Protein 4JGL (pdb70)

Nearest PDB structures (foldseek):
  4jgl-assembly1_A  TM=1.005E+00  e=2.490E-25  Bacteroides eggerthii DSM 20697
  9gtx-assembly2_B  TM=3.487E-01  e=3.260E+00  Helicobacter pylori J99
  8emb-assembly3_C  TM=1.549E-01  e=9.468E+00  Thermosynechococcus vestitus BP-1

Solvent-accessible surface area: 8523 Å² total

Radius of gyration: 15.29 Å; Cα contacts (8 Å, |Δi|>4): 296; chains: 1; bounding box: 40×46×34 Å

Secondary structure (DSSP, 8-state):
-----EE--EES-SS--S-TT-----EE---S-EEE--EETTEE--EEEEE--TT-EEEEEEEE--EEETTTEEE---EE----S--EEEEE-TT-TT-SEEESS-BTTBEEEE-B-HHHHHHHHHHHH-GGGHHHHHHHHTTT-

Foldseek 3Di:
DFDKFKFWAWALDQQDADDRPVHIWMWIQGPQQWIWIDDDPNFDKIWIWGWDDVQKTKTHTFKIWWDADPPRAIDIDMGGDDVPDDIWIWHQNVPYPQFGTWTPDDDPNTIDTTGTDDVSVVVVVCQLPPPNNVVVVVCSVVPPD

CATH classification: 2.40.128.530

B-factor: mean 18.79, std 8.81, range [8.36, 54.62]

Sequence (145 aa):
GNAPSSGYLPAISANNFCCCGDFTTTPDDYGYLPEEKGLFLLKHDIRGAYGIINNIYTYVDGDNIQCTPGHFVIVPRGGDKLEITIKKKSSKNTPSFTFIPTPDCEENSAYVATEEKVAGKYYYLCGDAEARYKFEDLLFFEDERCAEFKNLVDNYGK

Structure (mmCIF, N/CA/C/O backbone):
data_4JGL
#
_entry.id   4JGL
#
_cell.length_a   79.322
_cell.length_b   79.322
_cell.length_c   50.113
_cell.angle_alpha   90.000
_cell.angle_beta   90.000
_cell.angle_gamma   120.000
#
_symmetry.space_group_name_H-M   'P 61'
#
loop_
_entity.id
_entity.type
_entity.pdbx_description
1 polymer 'hypothetical protein'
2 non-polymer 'UNKNOWN LIGAND'
3 non-polymer 'CALCIUM ION'
4 non-polymer 1,2-ETHANEDIOL
5 water water
#
loop_
_atom_site.group_PDB
_atom_site.id
_atom_site.type_symbol
_atom_site.label_atom_id
_atom_site.label_alt_id
_atom_site.label_comp_id
_atom_site.label_asym_id
_atom_site.label_entity_id
_atom_site.label_seq_id
_atom_site.pdbx_PDB_ins_code
_atom_site.Cartn_x
_atom_site.Cartn_y
_atom_site.Cartn_z
_atom_site.occupancy
_atom_site.B_iso_or_equiv
_atom_site.auth_seq_id
_atom_site.auth_comp_id
_atom_site.auth_asym_id
_atom_site.auth_atom_id
_atom_site.pdbx_PDB_model_num
ATOM 1 N N . GLY A 1 18 ? -11.384 44.024 26.712 1.00 41.69 40 GLY A N 1
ATOM 2 C CA . GLY A 1 18 ? -10.664 45.135 26.014 1.00 40.97 40 GLY A CA 1
ATOM 3 C C . GLY A 1 18 ? -10.651 44.958 24.503 1.00 39.53 40 GLY A C 1
ATOM 4 O O . GLY A 1 18 ? -11.163 45.802 23.763 1.00 41.98 40 GLY A O 1
ATOM 5 N N . ASN A 1 19 ? -10.041 43.868 24.045 1.00 36.07 41 ASN A N 1
ATOM 6 C CA . ASN A 1 19 ? -9.949 43.560 22.620 1.00 32.97 41 ASN A CA 1
ATOM 7 C C . ASN A 1 19 ? -10.589 42.206 22.305 1.00 24.53 41 ASN A C 1
ATOM 8 O O . ASN A 1 19 ? -10.234 41.546 21.321 1.00 23.94 41 ASN A O 1
ATOM 13 N N . ALA A 1 20 ? -11.534 41.786 23.128 1.00 19.59 42 ALA A N 1
ATOM 14 C CA . ALA A 1 20 ? -12.232 40.532 22.869 1.00 15.31 42 ALA A CA 1
ATOM 15 C C . ALA A 1 20 ? -12.948 40.622 21.506 1.00 13.21 42 ALA A C 1
ATOM 16 O O . ALA A 1 20 ? -13.555 41.641 21.176 1.00 13.97 42 ALA A O 1
ATOM 18 N N . PRO A 1 21 ? -12.861 39.561 20.717 1.00 12.10 43 PRO A N 1
ATOM 19 C CA . PRO A 1 21 ? -13.591 39.535 19.445 1.00 10.83 43 PRO A CA 1
ATOM 20 C C . PRO A 1 21 ? -15.090 39.341 19.644 1.00 10.86 43 PRO A C 1
ATOM 21 O O . PRO A 1 21 ? -15.567 38.835 20.683 1.00 12.70 43 PRO A O 1
ATOM 25 N N . SER A 1 22 ? -15.835 39.711 18.619 1.00 10.50 44 SER A N 1
ATOM 26 C CA A SER A 1 22 ? -17.264 39.539 18.669 0.50 10.27 44 SER A CA 1
ATOM 27 C CA B SER A 1 22 ? -17.304 39.701 18.600 0.50 11.85 44 SER A CA 1
ATOM 28 C C . SER A 1 22 ? -17.816 38.917 17.399 1.00 9.91 44 SER A C 1
ATOM 29 O O . SER A 1 22 ? -17.300 39.106 16.301 1.00 10.53 44 SER A O 1
ATOM 34 N N . GLY A 1 23 ? -18.851 38.118 17.581 1.00 9.48 45 GLY A N 1
ATOM 35 C CA . GLY A 1 23 ? -19.544 37.463 16.488 1.00 9.20 45 GLY A CA 1
ATOM 36 C C . GLY A 1 23 ? -20.877 38.087 16.173 1.00 8.55 45 GLY A C 1
ATOM 37 O O . GLY A 1 23 ? -21.541 38.659 17.044 1.00 9.39 45 GLY A O 1
ATOM 38 N N . TYR A 1 24 ? -21.288 37.931 14.921 1.00 8.61 46 TYR A N 1
ATOM 39 C CA . TYR A 1 24 ? -22.505 38.535 14.399 1.00 8.80 46 TYR A CA 1
ATOM 40 C C . TYR A 1 24 ? -23.194 37.618 13.442 1.00 8.83 46 TYR A C 1
ATOM 41 O O . TYR A 1 24 ? -22.543 36.949 12.614 1.00 9.12 46 TYR A O 1
ATOM 50 N N . LEU A 1 25 ? -24.528 37.604 13.496 1.00 8.70 47 LEU A N 1
ATOM 51 C CA . LEU A 1 25 ? -25.296 37.144 12.363 1.00 8.63 47 LEU A CA 1
ATOM 52 C C . LEU A 1 25 ? -25.503 38.314 11.408 1.00 8.88 47 LEU A C 1
ATOM 53 O O . LEU A 1 25 ? -25.627 39.463 11.832 1.00 10.00 47 LEU A O 1
ATOM 66 N N . PRO A 1 27 ? -27.871 38.990 8.444 1.00 9.67 49 PRO A N 1
ATOM 67 C CA . PRO A 1 27 ? -28.960 38.917 7.469 1.00 11.22 49 PRO A CA 1
ATOM 68 C C . PRO A 1 27 ? -28.835 40.098 6.497 1.00 11.25 49 PRO A C 1
ATOM 69 O O . PRO A 1 27 ? -28.275 41.144 6.840 1.00 11.05 49 PRO A O 1
ATOM 73 N N . ALA A 1 28 ? -29.381 39.922 5.301 1.00 10.78 50 ALA A N 1
ATOM 74 C CA . ALA A 1 28 ? -29.443 40.945 4.280 1.00 10.97 50 ALA A CA 1
ATOM 75 C C . ALA A 1 28 ? -30.906 41.273 4.019 1.00 11.13 50 ALA A C 1
ATOM 76 O O . ALA A 1 28 ? -31.688 40.393 3.732 1.00 12.90 50 ALA A O 1
ATOM 78 N N . ILE A 1 29 ? -31.248 42.557 4.108 1.00 10.58 51 ILE A N 1
ATOM 79 C CA . ILE A 1 29 ? -32.647 43.032 4.055 1.00 11.28 51 ILE A CA 1
ATOM 80 C C . ILE A 1 29 ? -32.732 44.239 3.130 1.00 11.60 51 ILE A C 1
ATOM 81 O O . ILE A 1 29 ? -31.818 45.057 3.092 1.00 12.66 51 ILE A O 1
ATOM 86 N N . SER A 1 30 ? -33.827 44.359 2.365 1.00 12.70 52 SER A N 1
ATOM 87 C CA . SER A 1 30 ? -33.934 45.454 1.404 1.00 12.78 52 SER A CA 1
ATOM 88 C C . SER A 1 30 ? -33.942 46.832 2.071 1.00 13.00 52 SER A C 1
ATOM 89 O O . SER A 1 30 ? -33.456 47.797 1.491 1.00 14.84 52 SER A O 1
ATOM 92 N N . ALA A 1 31 ? -34.524 46.926 3.264 1.00 13.12 53 ALA A N 1
ATOM 93 C CA . ALA A 1 31 ? -34.584 48.183 4.009 1.00 13.76 53 ALA A CA 1
ATOM 94 C C . ALA A 1 31 ? -33.380 48.308 4.937 1.00 11.80 53 ALA A C 1
ATOM 95 O O . ALA A 1 31 ? -32.945 47.328 5.520 1.00 13.10 53 ALA A O 1
ATOM 97 N N . ASN A 1 32 ? -32.908 49.532 5.138 1.00 12.87 54 ASN A N 1
ATOM 98 C CA . ASN A 1 32 ? -31.795 49.816 6.047 1.00 13.83 54 ASN A CA 1
ATOM 99 C C . ASN A 1 32 ? -32.230 50.250 7.437 1.00 14.75 54 ASN A C 1
ATOM 100 O O . ASN A 1 32 ? -31.383 50.576 8.257 1.00 16.31 54 ASN A O 1
ATOM 105 N N . ASN A 1 33 ? -33.534 50.184 7.716 1.00 15.85 55 ASN A N 1
ATOM 106 C CA . ASN A 1 33 ? -34.087 50.607 8.996 1.00 16.42 55 ASN A CA 1
ATOM 107 C C . ASN A 1 33 ? -35.024 49.561 9.609 1.00 15.70 55 ASN A C 1
ATOM 108 O O . ASN A 1 33 ? -35.923 49.870 10.398 1.00 17.60 55 ASN A O 1
ATOM 113 N N . PHE A 1 34 ? -34.795 48.302 9.285 1.00 15.07 56 PHE A N 1
ATOM 114 C CA . PHE A 1 34 ? -35.599 47.228 9.826 1.00 14.42 56 PHE A CA 1
ATOM 115 C C . PHE A 1 34 ? -35.304 46.995 11.296 1.00 15.80 56 PHE A C 1
ATOM 116 O O . PHE A 1 34 ? -34.138 46.978 11.702 1.00 17.03 56 PHE A O 1
ATOM 124 N N A CYS A 1 35 ? -36.340 46.874 12.107 0.45 15.14 57 CYS A N 1
ATOM 125 N N B CYS A 1 35 ? -36.354 46.720 12.081 0.45 16.81 57 CYS A N 1
ATOM 126 N N C CYS A 1 35 ? -36.359 46.801 12.081 0.10 17.46 57 CYS A N 1
ATOM 127 C CA A CYS A 1 35 ? -36.141 46.369 13.446 0.45 16.55 57 CYS A CA 1
ATOM 128 C CA B CYS A 1 35 ? -36.210 46.491 13.526 0.45 19.55 57 CYS A CA 1
ATOM 129 C CA C CYS A 1 35 ? -36.232 46.480 13.495 0.10 18.93 57 CYS A CA 1
ATOM 130 C C A CYS A 1 35 ? -37.313 45.473 13.685 0.45 17.19 57 CYS A C 1
ATOM 131 C C B CYS A 1 35 ? -37.207 45.489 14.113 0.45 20.68 57 CYS A C 1
ATOM 132 C C C CYS A 1 35 ? -37.330 45.494 13.856 0.10 19.87 57 CYS A C 1
ATOM 133 O O A CYS A 1 35 ? -38.466 45.887 13.571 0.45 18.20 57 CYS A O 1
ATOM 134 O O B CYS A 1 35 ? -38.087 45.865 14.886 0.45 24.93 57 CYS A O 1
ATOM 135 O O C CYS A 1 35 ? -38.470 45.891 14.104 0.10 20.98 57 CYS A O 1
ATOM 142 N N . GLY A 1 36 ? -36.993 44.210 13.857 1.00 20.76 58 GLY A N 1
ATOM 143 C CA . GLY A 1 36 ? -37.945 43.181 14.166 1.00 20.05 58 GLY A CA 1
ATOM 144 C C . GLY A 1 36 ? -37.172 41.908 14.373 1.00 18.89 58 GLY A C 1
ATOM 145 O O . GLY A 1 36 ? -36.057 41.920 14.918 1.00 21.25 58 GLY A O 1
ATOM 146 N N . ASP A 1 37 ? -37.768 40.817 13.925 1.00 19.90 59 ASP A N 1
ATOM 147 C CA . ASP A 1 37 ? -37.174 39.516 14.041 1.00 19.70 59 ASP A CA 1
ATOM 148 C C . ASP A 1 37 ? -36.226 39.324 12.867 1.00 18.58 59 ASP A C 1
ATOM 149 O O . ASP A 1 37 ? -36.654 39.181 11.716 1.00 20.40 59 ASP A O 1
ATOM 154 N N . PHE A 1 38 ? -34.932 39.328 13.175 1.00 18.06 60 PHE A N 1
ATOM 155 C CA . PHE A 1 38 ? -33.890 39.201 12.164 1.00 17.79 60 PHE A CA 1
ATOM 156 C C . PHE A 1 38 ? -33.634 37.753 11.748 1.00 20.15 60 PHE A C 1
ATOM 157 O O . PHE A 1 38 ? -32.843 37.527 10.834 1.00 21.30 60 PHE A O 1
ATOM 165 N N . THR A 1 39 ? -34.305 36.785 12.370 1.00 21.57 61 THR A N 1
ATOM 166 C CA . THR A 1 39 ? -33.997 35.359 12.114 1.00 24.53 61 THR A CA 1
ATOM 167 C C . THR A 1 39 ? -34.842 34.741 10.994 1.00 26.43 61 THR A C 1
ATOM 168 O O . THR A 1 39 ? -34.734 33.534 10.703 1.00 28.36 61 THR A O 1
ATOM 172 N N . THR A 1 40 ? -35.685 35.549 10.358 1.00 25.76 62 THR A N 1
ATOM 173 C CA . THR A 1 40 ? -36.546 35.067 9.279 1.00 26.87 62 THR A CA 1
ATOM 174 C C . THR A 1 40 ? -35.786 35.100 7.949 1.00 26.51 62 THR A C 1
ATOM 175 O O . THR A 1 40 ? -36.342 34.748 6.899 1.00 26.72 62 THR A O 1
ATOM 192 N N . THR A 1 42 ? -31.861 34.311 5.949 1.00 22.65 64 THR A N 1
ATOM 193 C CA . THR A 1 42 ? -30.684 33.455 6.019 1.00 22.85 64 THR A CA 1
ATOM 194 C C . THR A 1 42 ? -29.415 34.279 6.202 1.00 21.73 64 THR A C 1
ATOM 195 O O . THR A 1 42 ? -29.080 35.125 5.375 1.00 23.24 64 THR A O 1
ATOM 199 N N . PRO A 1 43 ? -28.670 33.986 7.261 1.00 18.58 65 PRO A N 1
ATOM 200 C CA . PRO A 1 43 ? -27.591 34.884 7.543 1.00 16.16 65 PRO A CA 1
ATOM 201 C C . PRO A 1 43 ? -26.208 34.399 7.070 1.00 14.17 65 PRO A C 1
ATOM 202 O O . PRO A 1 43 ? -25.924 33.223 6.966 1.00 15.75 65 PRO A O 1
ATOM 206 N N . ASP A 1 44 ? -25.382 35.362 6.742 1.00 12.44 66 ASP A N 1
ATOM 207 C CA A ASP A 1 44 ? -23.949 35.161 6.769 0.50 10.78 66 ASP A CA 1
ATOM 208 C CA B ASP A 1 44 ? -23.953 35.165 6.757 0.50 10.42 66 ASP A CA 1
ATOM 209 C C . ASP A 1 44 ? -23.487 35.389 8.205 1.00 10.20 66 ASP A C 1
ATOM 210 O O . ASP A 1 44 ? -24.298 35.682 9.085 1.00 9.31 66 ASP A O 1
ATOM 219 N N . TYR A 1 45 ? -22.192 35.264 8.437 1.00 9.60 67 TYR A N 1
ATOM 220 C CA . TYR A 1 45 ? -21.658 35.356 9.775 1.00 9.26 67 TYR A CA 1
ATOM 221 C C . TYR A 1 45 ? -20.502 36.328 9.772 1.00 8.92 67 TYR A C 1
ATOM 222 O O . TYR A 1 45 ? -19.661 36.289 8.860 1.00 10.41 67 TYR A O 1
ATOM 231 N N . GLY A 1 46 ? -20.416 37.153 10.797 1.00 8.61 68 GLY A N 1
ATOM 232 C CA . GLY A 1 46 ? -19.316 38.055 10.941 1.00 9.05 68 GLY A CA 1
ATOM 233 C C . GLY A 1 46 ? -18.512 37.863 12.205 1.00 8.36 68 GLY A C 1
ATOM 234 O O . GLY A 1 46 ? -19.035 37.415 13.218 1.00 8.68 68 GLY A O 1
ATOM 235 N N . TYR A 1 47 ? -17.264 38.313 12.162 1.00 8.76 69 TYR A N 1
ATOM 236 C CA . TYR A 1 47 ? -16.366 38.191 13.305 1.00 9.12 69 TYR A CA 1
ATOM 237 C C . TYR A 1 47 ? -15.439 39.381 13.332 1.00 9.06 69 TYR A C 1
ATOM 238 O O . TYR A 1 47 ? -14.640 39.554 12.414 1.00 10.07 69 TYR A O 1
ATOM 247 N N . LEU A 1 48 ? -15.581 40.207 14.353 1.00 9.20 70 LEU A N 1
ATOM 248 C CA . LEU A 1 48 ? -14.756 41.405 14.505 1.00 9.27 70 LEU A CA 1
ATOM 249 C C . LEU A 1 48 ? -13.614 41.100 15.467 1.00 10.53 70 LEU A C 1
ATOM 250 O O . LEU A 1 48 ? -13.857 40.588 16.557 1.00 11.42 70 LEU A O 1
ATOM 263 N N . PRO A 1 50 ? -10.724 43.056 17.146 1.00 14.23 72 PRO A N 1
ATOM 264 C CA . PRO A 1 50 ? -10.006 44.294 17.416 1.00 16.53 72 PRO A CA 1
ATOM 265 C C . PRO A 1 50 ? -8.507 44.099 17.663 1.00 19.78 72 PRO A C 1
ATOM 266 O O . PRO A 1 50 ? -7.743 45.006 17.339 1.00 23.51 72 PRO A O 1
ATOM 270 N N A GLU A 1 51 ? -8.093 42.933 18.164 0.50 19.54 73 GLU A N 1
ATOM 271 N N B GLU A 1 51 ? -8.102 42.956 18.204 0.50 20.13 73 GLU A N 1
ATOM 272 C CA A GLU A 1 51 ? -6.663 42.655 18.435 0.50 22.93 73 GLU A CA 1
ATOM 273 C CA B GLU A 1 51 ? -6.676 42.689 18.417 0.50 23.37 73 GLU A CA 1
ATOM 274 C C A GLU A 1 51 ? -5.815 42.592 17.150 0.50 21.71 73 GLU A C 1
ATOM 275 C C B GLU A 1 51 ? -5.915 42.894 17.107 0.50 21.74 73 GLU A C 1
ATOM 276 O O A GLU A 1 51 ? -4.587 42.732 17.188 0.50 21.40 73 GLU A O 1
ATOM 277 O O B GLU A 1 51 ? -4.895 43.600 17.084 0.50 21.48 73 GLU A O 1
ATOM 288 N N . LYS A 1 52 ? -6.463 42.337 16.017 1.00 19.53 74 LYS A N 1
ATOM 289 C CA . LYS A 1 52 ? -5.775 42.234 14.740 1.00 18.85 74 LYS A CA 1
ATOM 290 C C . LYS A 1 52 ? -6.240 43.268 13.713 1.00 15.21 74 LYS A C 1
ATOM 291 O O . LYS A 1 52 ? -5.668 43.352 12.627 1.00 17.57 74 LYS A O 1
ATOM 297 N N . GLY A 1 53 ? -7.259 44.058 14.034 1.00 14.65 75 GLY A N 1
ATOM 298 C CA . GLY A 1 53 ? -7.848 44.973 13.084 1.00 13.76 75 GLY A CA 1
ATOM 299 C C . GLY A 1 53 ? -8.444 44.286 11.867 1.00 12.05 75 GLY A C 1
ATOM 300 O O . GLY A 1 53 ? -8.343 44.785 10.762 1.00 12.28 75 GLY A O 1
ATOM 301 N N . LEU A 1 54 ? -9.046 43.108 12.085 1.00 11.12 76 LEU A N 1
ATOM 302 C CA . LEU A 1 54 ? -9.669 42.348 11.020 1.00 11.22 76 LEU A CA 1
ATOM 303 C C . LEU A 1 54 ? -11.157 42.168 11.277 1.00 10.23 76 LEU A C 1
ATOM 304 O O . LEU A 1 54 ? -11.617 42.092 12.419 1.00 10.32 76 LEU A O 1
ATOM 309 N N . PHE A 1 55 ? -11.894 42.091 10.180 1.00 9.56 77 PHE A N 1
ATOM 310 C CA . PHE A 1 55 ? -13.306 41.754 10.172 1.00 9.38 77 PHE A CA 1
ATOM 311 C C . PHE A 1 55 ? -13.483 40.614 9.196 1.00 9.04 77 PHE A C 1
ATOM 312 O O . PHE A 1 55 ? -13.088 40.731 8.029 1.00 9.87 77 PHE A O 1
ATOM 320 N N . LEU A 1 56 ? -14.031 39.490 9.657 1.00 9.41 78 LEU A N 1
ATOM 321 C CA A LEU A 1 56 ? -14.256 38.348 8.794 0.50 9.21 78 LEU A CA 1
ATOM 322 C CA B LEU A 1 56 ? -14.252 38.325 8.812 0.50 9.13 78 LEU A CA 1
ATOM 323 C C . LEU A 1 56 ? -15.729 38.187 8.492 1.00 9.55 78 LEU A C 1
ATOM 324 O O . LEU A 1 56 ? -16.565 38.366 9.360 1.00 9.78 78 LEU A O 1
ATOM 333 N N . LYS A 1 57 ? -16.033 37.853 7.244 1.00 9.48 79 LYS A N 1
ATOM 334 C CA . LYS A 1 57 ? -17.402 37.602 6.813 1.00 9.32 79 LYS A CA 1
ATOM 335 C C . LYS A 1 57 ? -17.455 36.248 6.137 1.00 8.85 79 LYS A C 1
ATOM 336 O O . LYS A 1 57 ? -16.734 36.013 5.155 1.00 10.99 79 LYS A O 1
ATOM 350 N N . HIS A 1 59 ? -19.719 33.020 4.433 1.00 9.75 81 HIS A N 1
ATOM 351 C CA . HIS A 1 59 ? -20.887 32.565 3.695 1.00 9.85 81 HIS A CA 1
ATOM 352 C C . HIS A 1 59 ? -20.808 31.061 3.520 1.00 9.46 81 HIS A C 1
ATOM 353 O O . HIS A 1 59 ? -19.771 30.518 3.152 1.00 10.53 81 HIS A O 1
ATOM 360 N N . ASP A 1 60 ? -21.922 30.393 3.790 1.00 10.74 82 ASP A N 1
ATOM 361 C CA . ASP A 1 60 ? -22.044 28.933 3.680 1.00 11.68 82 ASP A CA 1
ATOM 362 C C . ASP A 1 60 ? -22.725 28.550 2.348 1.00 12.39 82 ASP A C 1
ATOM 363 O O . ASP A 1 60 ? -23.806 29.045 2.033 1.00 14.81 82 ASP A O 1
ATOM 368 N N . ILE A 1 61 ? -22.069 27.701 1.569 1.00 11.60 83 ILE A N 1
ATOM 369 C CA . ILE A 1 61 ? -22.696 27.067 0.405 1.00 13.59 83 ILE A CA 1
ATOM 370 C C . ILE A 1 61 ? -22.607 25.574 0.584 1.00 15.17 83 ILE A C 1
ATOM 371 O O . ILE A 1 61 ? -21.547 24.973 0.426 1.00 16.38 83 ILE A O 1
ATOM 376 N N . ARG A 1 62 ? -23.736 24.975 0.964 1.00 19.39 84 ARG A N 1
ATOM 377 C CA . ARG A 1 62 ? -23.826 23.521 1.165 1.00 24.73 84 ARG A CA 1
ATOM 378 C C . ARG A 1 62 ? -22.664 22.919 1.958 1.00 22.74 84 ARG A C 1
ATOM 379 O O . ARG A 1 62 ? -22.111 21.872 1.595 1.00 25.40 84 ARG A O 1
ATOM 387 N N . GLY A 1 63 ? -22.333 23.572 3.069 1.00 20.28 85 GLY A N 1
ATOM 388 C CA . GLY A 1 63 ? -21.302 23.112 3.979 1.00 19.90 85 GLY A CA 1
ATOM 389 C C . GLY A 1 63 ? -19.878 23.557 3.706 1.00 16.79 85 GLY A C 1
ATOM 390 O O . GLY A 1 63 ? -18.999 23.359 4.548 1.00 18.80 85 GLY A O 1
ATOM 391 N N . ALA A 1 64 ? -19.657 24.162 2.549 1.00 14.74 86 ALA A N 1
ATOM 392 C CA . ALA A 1 64 ? -18.389 24.790 2.239 1.00 12.84 86 ALA A CA 1
ATOM 393 C C . ALA A 1 64 ? -18.474 26.220 2.750 1.00 12.04 86 ALA A C 1
ATOM 394 O O . ALA A 1 64 ? -19.541 26.838 2.700 1.00 12.68 86 ALA A O 1
ATOM 396 N N . TYR A 1 65 ? -17.355 26.738 3.229 1.00 11.10 87 TYR A N 1
ATOM 397 C CA . TYR A 1 65 ? -17.332 28.102 3.750 1.00 11.08 87 TYR A CA 1
ATOM 398 C C . TYR A 1 65 ? -16.458 28.999 2.895 1.00 10.65 87 TYR A C 1
ATOM 399 O O . TYR A 1 65 ? -15.358 28.608 2.464 1.00 13.21 87 TYR A O 1
ATOM 408 N N . GLY A 1 66 ? -16.957 30.201 2.651 1.00 9.98 88 GLY A N 1
ATOM 409 C CA . GLY A 1 66 ? -16.211 31.240 1.965 1.00 10.68 88 GLY A CA 1
ATOM 410 C C . GLY A 1 66 ? -16.062 32.398 2.931 1.00 9.96 88 GLY A C 1
ATOM 411 O O . GLY A 1 66 ? -17.051 32.958 3.385 1.00 10.45 88 GLY A O 1
ATOM 412 N N . ILE A 1 67 ? -14.833 32.709 3.281 1.00 10.21 89 ILE A N 1
ATOM 413 C CA A ILE A 1 67 ? -14.557 33.705 4.297 0.50 9.67 89 ILE A CA 1
ATOM 414 C CA B ILE A 1 67 ? -14.529 33.691 4.310 0.50 9.85 89 ILE A CA 1
ATOM 415 C C . ILE A 1 67 ? -13.727 34.847 3.737 1.00 9.76 89 ILE A C 1
ATOM 416 O O . ILE A 1 67 ? -12.581 34.669 3.310 1.00 11.30 89 ILE A O 1
ATOM 425 N N . ASN A 1 68 ? -14.317 36.023 3.726 1.00 9.39 90 ASN A N 1
ATOM 426 C CA A ASN A 1 68 ? -13.559 37.220 3.397 0.50 10.42 90 ASN A CA 1
ATOM 427 C CA B ASN A 1 68 ? -13.554 37.238 3.430 0.50 10.21 90 ASN A CA 1
ATOM 428 C C . ASN A 1 68 ? -12.867 37.756 4.652 1.00 10.25 90 ASN A C 1
ATOM 429 O O . ASN A 1 68 ? -13.517 37.932 5.693 1.00 12.02 90 ASN A O 1
ATOM 438 N N . ILE A 1 69 ? -11.564 37.986 4.539 1.00 10.07 91 ILE A N 1
ATOM 439 C CA . ILE A 1 69 ? -10.788 38.670 5.569 1.00 10.49 91 ILE A CA 1
ATOM 440 C C . ILE A 1 69 ? -10.654 40.107 5.103 1.00 10.58 91 ILE A C 1
ATOM 441 O O . ILE A 1 69 ? -10.005 40.397 4.080 1.00 11.68 91 ILE A O 1
ATOM 446 N N . TYR A 1 70 ? -11.325 41.003 5.815 1.00 9.81 92 TYR A N 1
ATOM 447 C CA . TYR A 1 70 ? -11.229 42.447 5.633 1.00 9.76 92 TYR A CA 1
ATOM 448 C C . TYR A 1 70 ? -10.296 42.994 6.690 1.00 9.52 92 TYR A C 1
ATOM 449 O O . TYR A 1 70 ? -10.279 42.500 7.824 1.00 10.46 92 TYR A O 1
ATOM 458 N N . THR A 1 71 ? -9.599 44.077 6.354 1.00 10.60 93 THR A N 1
ATOM 459 C CA . THR A 1 71 ? -8.996 44.905 7.376 1.00 11.31 93 THR A CA 1
ATOM 460 C C . THR A 1 71 ? -9.983 46.010 7.733 1.00 10.79 93 THR A C 1
ATOM 461 O O . THR A 1 71 ? -10.796 46.398 6.901 1.00 12.75 93 THR A O 1
ATOM 465 N N . TYR A 1 72 ? -9.967 46.496 8.968 1.00 11.13 94 TYR A N 1
ATOM 466 C CA . TYR A 1 72 ? -10.889 47.561 9.342 1.00 11.42 94 TYR A CA 1
ATOM 467 C C . TYR A 1 72 ? -10.192 48.602 10.188 1.00 12.30 94 TYR A C 1
ATOM 468 O O . TYR A 1 72 ? -9.200 48.321 10.876 1.00 13.65 94 TYR A O 1
ATOM 477 N N . VAL A 1 73 ? -10.764 49.791 10.130 1.00 12.83 95 VAL A N 1
ATOM 478 C CA . VAL A 1 73 ? -10.440 50.889 11.026 1.00 14.33 95 VAL A CA 1
ATOM 479 C C . VAL A 1 73 ? -11.758 51.505 11.475 1.00 14.25 95 VAL A C 1
ATOM 480 O O . VAL A 1 73 ? -12.781 51.392 10.789 1.00 14.57 95 VAL A O 1
ATOM 492 N N . ASP A 1 75 ? -14.030 54.854 12.209 1.00 15.06 97 ASP A N 1
ATOM 493 C CA . ASP A 1 75 ? -14.242 56.268 11.877 1.00 14.13 97 ASP A CA 1
ATOM 494 C C . ASP A 1 75 ? -15.331 56.727 12.828 1.00 12.61 97 ASP A C 1
ATOM 495 O O . ASP A 1 75 ? -16.518 56.649 12.525 1.00 13.33 97 ASP A O 1
ATOM 500 N N . GLY A 1 76 ? -14.925 57.181 14.007 1.00 13.21 98 GLY A N 1
ATOM 501 C CA . GLY A 1 76 ? -15.871 5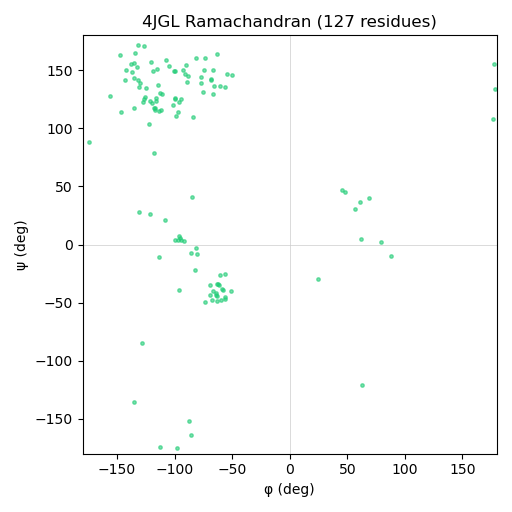7.395 15.074 1.00 12.64 98 GLY A CA 1
ATOM 502 C C . GLY A 1 76 ? -16.520 56.079 15.485 1.00 13.52 98 GLY A C 1
ATOM 503 O O . GLY A 1 76 ? -15.847 55.126 15.870 1.00 14.97 98 GLY A O 1
ATOM 504 N N . ASP A 1 77 ? -17.833 56.032 15.374 1.00 13.14 99 ASP A N 1
ATOM 505 C CA . ASP A 1 77 ? -18.576 54.812 15.674 1.00 14.16 99 ASP A CA 1
ATOM 506 C C . ASP A 1 77 ? -18.667 53.839 14.493 1.00 12.43 99 ASP A C 1
ATOM 507 O O . ASP A 1 77 ? -19.194 52.730 14.657 1.00 14.45 99 ASP A O 1
ATOM 512 N N . ASN A 1 78 ? -18.211 54.246 13.321 1.00 11.53 100 ASN A N 1
ATOM 513 C CA . ASN A 1 78 ? -18.357 53.440 12.123 1.00 11.20 100 ASN A CA 1
ATOM 514 C C . ASN A 1 78 ? -17.198 52.492 11.910 1.00 11.70 100 ASN A C 1
ATOM 515 O O . ASN A 1 78 ? -16.043 52.854 12.097 1.00 14.05 100 ASN A O 1
ATOM 520 N N . ILE A 1 79 ? -17.515 51.274 11.466 1.00 11.57 101 ILE A N 1
ATOM 521 C CA . ILE A 1 79 ? -16.524 50.281 11.127 1.00 11.75 101 ILE A CA 1
ATOM 522 C C . ILE A 1 79 ? -16.309 50.327 9.619 1.00 11.44 101 ILE A C 1
ATOM 523 O O . ILE A 1 79 ? -17.201 49.963 8.850 1.00 12.87 101 ILE A O 1
ATOM 528 N N . GLN A 1 80 ? -15.118 50.733 9.182 1.00 11.66 102 GLN A N 1
ATOM 529 C CA . GLN A 1 80 ? -14.779 50.803 7.773 1.00 12.04 102 GLN A CA 1
ATOM 530 C C . GLN A 1 80 ? -13.921 49.602 7.385 1.00 12.60 102 GLN A C 1
ATOM 531 O O . GLN A 1 80 ? -12.770 49.484 7.847 1.00 13.78 102 GLN A O 1
ATOM 537 N N . CYS A 1 81 ? -14.425 48.809 6.451 1.00 12.92 103 CYS A N 1
ATOM 538 C CA . CYS A 1 81 ? -13.870 47.501 6.098 1.00 12.04 103 CYS A CA 1
ATOM 539 C C . CYS A 1 81 ? -13.369 47.489 4.656 1.00 13.00 103 CYS A C 1
ATOM 540 O O . CYS A 1 81 ? -14.117 47.793 3.727 1.00 15.48 103 CYS A O 1
ATOM 543 N N . THR A 1 82 ? -12.098 47.150 4.484 1.00 11.88 104 THR A N 1
ATOM 544 C CA . THR A 1 82 ? -11.435 47.105 3.180 1.00 12.55 104 THR A CA 1
ATOM 545 C C . THR A 1 82 ? -11.077 45.657 2.819 1.00 11.20 104 THR A C 1
ATOM 546 O O . THR A 1 82 ? -10.518 44.944 3.629 1.00 11.45 104 THR A O 1
ATOM 550 N N . PRO A 1 83 ? -11.427 45.208 1.610 1.00 11.51 105 PRO A N 1
ATOM 551 C CA . PRO A 1 83 ? -11.140 43.837 1.232 1.00 12.30 105 PRO A CA 1
ATOM 552 C C . PRO A 1 83 ? -9.684 43.457 1.393 1.00 11.50 105 PRO A C 1
ATOM 553 O O . PRO A 1 83 ? -8.791 44.299 1.208 1.00 12.62 105 PRO A O 1
ATOM 557 N N . GLY A 1 84 ? -9.461 42.205 1.745 1.00 11.44 106 GLY A N 1
ATOM 558 C CA . GLY A 1 84 ? -8.130 41.676 1.953 1.00 11.44 106 GLY A CA 1
ATOM 559 C C . GLY A 1 84 ? -7.928 40.401 1.164 1.00 11.93 106 GLY A C 1
ATOM 560 O O . GLY A 1 84 ? -7.446 40.426 0.036 1.00 12.28 106 GLY A O 1
ATOM 561 N N . HIS A 1 85 ? -8.350 39.279 1.747 1.00 11.15 107 HIS A N 1
ATOM 562 C CA . HIS A 1 85 ? -8.207 37.964 1.154 1.00 10.82 107 HIS A CA 1
ATOM 563 C C . HIS A 1 85 ? -9.502 37.203 1.299 1.00 10.65 107 HIS A C 1
ATOM 564 O O . HIS A 1 85 ? -10.356 37.557 2.101 1.00 12.01 107 HIS A O 1
ATOM 571 N N . PHE A 1 86 ? -9.620 36.132 0.533 1.00 10.95 108 PHE A N 1
ATOM 572 C CA . PHE A 1 86 ? -10.747 35.212 0.556 1.00 10.59 108 PHE A CA 1
ATOM 573 C C . PHE A 1 86 ? -10.230 33.809 0.777 1.00 10.81 108 PHE A C 1
ATOM 574 O O . PHE A 1 86 ? -9.354 33.341 0.048 1.00 12.72 108 PHE A O 1
ATOM 582 N N . VAL A 1 87 ? -10.779 33.144 1.775 1.00 10.06 109 VAL A N 1
ATOM 583 C CA . VAL A 1 87 ? -10.430 31.788 2.117 1.00 10.15 109 VAL A CA 1
ATOM 584 C C . VAL A 1 87 ? -11.612 30.901 1.829 1.00 10.35 109 VAL A C 1
ATOM 585 O O . VAL A 1 87 ? -12.727 31.196 2.257 1.00 12.02 109 VAL A O 1
ATOM 602 N N . ILE A 1 89 ? -13.080 26.985 2.184 1.00 11.65 111 ILE A N 1
ATOM 603 C CA . ILE A 1 89 ? -12.918 25.769 2.962 1.00 11.73 111 ILE A CA 1
ATOM 604 C C . ILE A 1 89 ? -13.957 24.762 2.490 1.00 13.17 111 ILE A C 1
ATOM 605 O O . ILE A 1 89 ? -15.149 24.966 2.710 1.00 13.40 111 ILE A O 1
ATOM 610 N N . VAL A 1 90 ? -13.506 23.736 1.783 1.00 13.20 112 VAL A N 1
ATOM 611 C CA . VAL A 1 90 ? -14.391 22.827 1.076 1.00 13.52 112 VAL A CA 1
ATOM 612 C C . VAL A 1 90 ? -14.252 21.421 1.646 1.00 15.31 112 VAL A C 1
ATOM 613 O O . VAL A 1 90 ? -13.192 20.828 1.520 1.00 15.91 112 VAL A O 1
ATOM 617 N N . PRO A 1 91 ? -15.319 20.874 2.246 1.00 16.19 113 PRO A N 1
ATOM 618 C CA . PRO A 1 91 ? -15.250 19.504 2.732 1.00 18.69 113 PRO A CA 1
ATOM 619 C C . PRO A 1 91 ? -15.160 18.484 1.610 1.00 20.05 113 PRO A C 1
ATOM 620 O O . PRO A 1 91 ? -15.796 18.635 0.567 1.00 20.93 113 PRO A O 1
ATOM 624 N N . ARG A 1 92 ? -14.357 17.452 1.849 1.00 22.94 114 ARG A N 1
ATOM 625 C CA . ARG A 1 92 ? -14.243 16.328 0.935 1.00 27.11 114 ARG A CA 1
ATOM 626 C C . ARG A 1 92 ? -14.351 15.017 1.713 1.00 30.84 114 ARG A C 1
ATOM 627 O O . ARG A 1 92 ? -14.344 14.998 2.949 1.00 31.55 114 ARG A O 1
ATOM 635 N N . GLY A 1 93 ? -14.442 13.921 0.976 1.00 34.24 115 GLY A N 1
ATOM 636 C CA . GLY A 1 93 ? -14.618 12.603 1.579 1.00 37.04 115 GLY A CA 1
ATOM 637 C C . GLY A 1 93 ? -13.628 12.300 2.684 1.00 38.90 115 GLY A C 1
ATOM 638 O O . GLY A 1 93 ? -12.470 12.727 2.638 1.00 40.05 115 GLY A O 1
ATOM 639 N N . GLY A 1 94 ? -14.094 11.559 3.685 1.00 40.26 116 GLY A N 1
ATOM 640 C CA . GLY A 1 94 ? -13.236 11.109 4.776 1.00 40.84 116 GLY A CA 1
ATOM 641 C C . GLY A 1 94 ? -12.765 12.232 5.678 1.00 40.61 116 GLY A C 1
ATOM 642 O O . GLY A 1 94 ? -11.602 12.249 6.106 1.00 41.80 116 GLY A O 1
ATOM 643 N N . ASP A 1 95 ? -13.673 13.171 5.950 1.00 38.65 117 ASP A N 1
ATOM 644 C CA . ASP A 1 95 ? -13.430 14.285 6.871 1.00 38.41 117 ASP A CA 1
ATOM 645 C C . ASP A 1 95 ? -12.205 15.151 6.513 1.00 34.53 117 ASP A C 1
ATOM 646 O O . ASP A 1 95 ? -11.578 15.752 7.381 1.00 33.69 117 ASP A O 1
ATOM 651 N N . LYS A 1 96 ? -11.903 15.246 5.219 1.00 27.89 118 LYS A N 1
ATOM 652 C CA . LYS A 1 96 ? -10.850 16.126 4.748 1.00 25.84 118 LYS A CA 1
ATOM 653 C C . LYS A 1 96 ? -11.443 17.506 4.423 1.00 21.66 118 LYS A C 1
ATOM 654 O O . LYS A 1 96 ? -12.626 17.624 4.123 1.00 20.88 118 LYS A O 1
ATOM 657 N N . LEU A 1 97 ? -10.594 18.524 4.504 1.00 19.02 119 LEU A N 1
ATOM 658 C CA . LEU A 1 97 ? -10.946 19.887 4.068 1.00 16.78 119 LEU A CA 1
ATOM 659 C C . LEU A 1 97 ? -9.934 20.380 3.067 1.00 17.04 119 LEU A C 1
ATOM 660 O O . LEU A 1 97 ? -8.732 20.219 3.254 1.00 20.85 119 LEU A O 1
ATOM 665 N N . GLU A 1 98 ? -10.418 20.982 1.982 1.00 14.32 120 GLU A N 1
ATOM 666 C CA . GLU A 1 98 ? -9.573 21.706 1.068 1.00 13.79 120 GLU A CA 1
ATOM 667 C C . GLU A 1 98 ? -9.629 23.191 1.434 1.00 12.50 120 GLU A C 1
ATOM 668 O O . GLU A 1 98 ? -10.704 23.800 1.410 1.00 13.75 120 GLU A O 1
ATOM 674 N N . ILE A 1 99 ? -8.480 23.779 1.713 1.00 13.05 121 ILE A N 1
ATOM 675 C CA . ILE A 1 99 ? -8.388 25.175 2.107 1.00 12.96 121 ILE A CA 1
ATOM 676 C C . ILE A 1 99 ? -7.533 25.912 1.084 1.00 12.71 121 ILE A C 1
ATOM 677 O O . ILE A 1 99 ? -6.385 25.534 0.828 1.00 14.39 121 ILE A O 1
ATOM 682 N N . THR A 1 100 ? -8.114 26.941 0.473 1.00 12.67 122 THR A N 1
ATOM 683 C CA . THR A 1 100 ? -7.423 27.735 -0.528 1.00 12.55 122 THR A CA 1
ATOM 684 C C . THR A 1 100 ? -7.616 29.208 -0.224 1.00 12.78 122 THR A C 1
ATOM 685 O O . THR A 1 100 ? -8.625 29.595 0.383 1.00 13.27 122 THR A O 1
ATOM 689 N N . ILE A 1 101 ? -6.653 30.010 -0.646 1.00 12.63 123 ILE A N 1
ATOM 690 C CA . ILE A 1 101 ? -6.623 31.419 -0.344 1.00 12.90 123 ILE A CA 1
ATOM 691 C C . ILE A 1 101 ? -6.385 32.230 -1.620 1.00 13.90 123 ILE A C 1
ATOM 692 O O . ILE A 1 101 ? -5.553 31.842 -2.446 1.00 16.30 123 ILE A O 1
ATOM 697 N N . LYS A 1 102 ? -7.144 33.312 -1.787 1.00 12.94 124 LYS A N 1
ATOM 698 C CA A LYS A 1 102 ? -7.037 34.234 -2.921 0.50 14.00 124 LYS A CA 1
ATOM 699 C CA B LYS A 1 102 ? -6.974 34.227 -2.903 0.50 14.27 124 LYS A CA 1
ATOM 700 C C . LYS A 1 102 ? -6.946 35.659 -2.368 1.00 13.10 124 LYS A C 1
ATOM 701 O O . LYS A 1 102 ? -7.570 35.981 -1.360 1.00 14.29 124 LYS A O 1
ATOM 712 N N . LYS A 1 103 ? -6.221 36.530 -3.037 1.00 14.35 125 LYS A N 1
ATOM 713 C CA . LYS A 1 103 ? -6.254 37.955 -2.740 1.00 14.05 125 LYS A CA 1
ATOM 714 C C . LYS A 1 103 ? -7.544 38.527 -3.299 1.00 14.30 125 LYS A C 1
ATOM 715 O O . LYS A 1 103 ? -7.850 38.278 -4.464 1.00 17.46 125 LYS A O 1
ATOM 721 N N . SER A 1 104 ? -8.279 39.298 -2.507 1.00 12.58 126 SER A N 1
ATOM 722 C CA . SER A 1 104 ? -9.484 39.955 -2.956 1.00 12.71 126 SER A CA 1
ATOM 723 C C . SER A 1 104 ? -9.126 41.177 -3.784 1.00 14.43 126 SER A C 1
ATOM 724 O O . SER A 1 104 ? -8.161 41.883 -3.488 1.00 18.26 126 SER A O 1
ATOM 727 N N . SER A 1 105 ? -9.925 41.436 -4.797 1.00 13.45 127 SER A N 1
ATOM 728 C CA . SER A 1 105 ? -9.789 42.650 -5.585 1.00 14.84 127 SER A CA 1
ATOM 729 C C . SER A 1 105 ? -10.582 43.773 -4.955 1.00 15.13 127 SER A C 1
ATOM 730 O O . SER A 1 105 ? -11.728 43.587 -4.542 1.00 16.40 127 SER A O 1
ATOM 741 N N . LYS A 1 107 ? -11.789 46.144 -6.643 1.00 16.24 129 LYS A N 1
ATOM 742 C CA . LYS A 1 107 ? -12.820 46.448 -7.617 1.00 18.06 129 LYS A CA 1
ATOM 743 C C . LYS A 1 107 ? -13.981 45.450 -7.551 1.00 18.55 129 LYS A C 1
ATOM 744 O O . LYS A 1 107 ? -15.106 45.781 -7.900 1.00 24.30 129 LYS A O 1
ATOM 750 N N . ASN A 1 108 ? -13.702 44.217 -7.166 1.00 13.73 130 ASN A N 1
ATOM 751 C CA . ASN A 1 108 ? -14.669 43.128 -7.353 1.00 14.37 130 ASN A CA 1
ATOM 752 C C . ASN A 1 108 ? -15.239 42.526 -6.074 1.00 12.89 130 ASN A C 1
ATOM 753 O O . ASN A 1 108 ? -16.151 41.722 -6.146 1.00 15.45 130 ASN A O 1
ATOM 758 N N . THR A 1 109 ? -14.671 42.867 -4.930 1.00 12.57 131 THR A N 1
ATOM 759 C CA . THR A 1 109 ? -15.220 42.521 -3.618 1.00 12.51 131 THR A CA 1
ATOM 760 C C . THR A 1 109 ? -15.717 43.805 -2.964 1.00 13.06 131 THR A C 1
ATOM 761 O O . THR A 1 109 ? -14.961 44.769 -2.905 1.00 13.70 131 THR A O 1
ATOM 765 N N . PRO A 1 110 ? -16.962 43.827 -2.453 1.00 14.45 132 PRO A N 1
ATOM 766 C CA . PRO A 1 110 ? -17.458 45.072 -1.879 1.00 16.41 132 PRO A CA 1
ATOM 767 C C . PRO A 1 110 ? -16.746 45.458 -0.586 1.00 13.00 132 PRO A C 1
ATOM 768 O O . PRO A 1 110 ? -16.379 44.582 0.210 1.00 14.27 132 PRO A O 1
ATOM 772 N N . SER A 1 111 ? -16.514 46.759 -0.412 1.00 14.41 133 SER A N 1
ATOM 773 C CA . SER A 1 111 ? -16.146 47.323 0.867 1.00 13.59 133 SER A CA 1
ATOM 774 C C . SER A 1 111 ? -17.413 47.523 1.685 1.00 14.13 133 SER A C 1
ATOM 775 O O . SER A 1 111 ? -18.530 47.515 1.148 1.00 16.31 133 SER A O 1
ATOM 778 N N . PHE A 1 112 ? -17.247 47.654 2.988 1.00 12.80 134 PHE A N 1
ATOM 779 C CA . PHE A 1 112 ? -18.382 47.953 3.853 1.00 11.78 134 PHE A CA 1
ATOM 780 C C . PHE A 1 112 ? -18.040 49.092 4.797 1.00 11.60 134 PHE A C 1
ATOM 781 O O . PHE A 1 112 ? -16.926 49.146 5.327 1.00 14.16 134 PHE A O 1
ATOM 789 N N . THR A 1 113 ? -19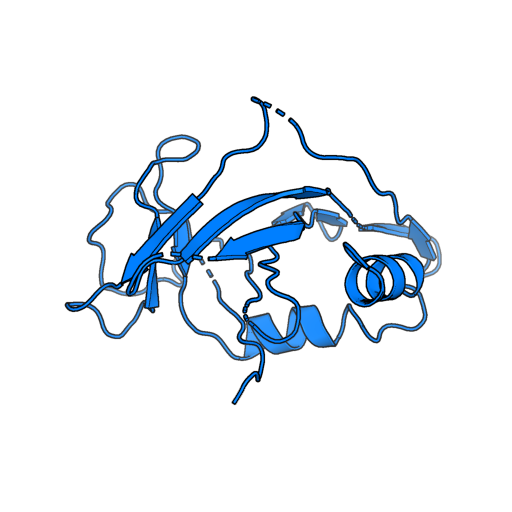.017 49.951 5.028 1.00 11.36 135 THR A N 1
ATOM 790 C CA . THR A 1 113 ? -19.019 50.847 6.190 1.00 11.56 135 THR A CA 1
ATOM 791 C C . THR A 1 113 ? -20.231 50.460 7.019 1.00 11.51 135 THR A C 1
ATOM 792 O O . THR A 1 113 ? -21.372 50.569 6.537 1.00 12.60 135 THR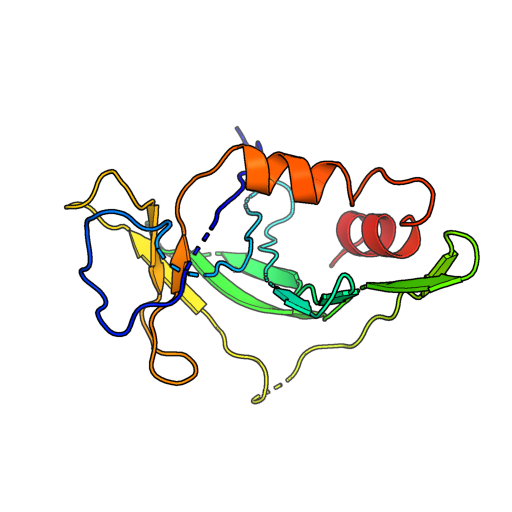 A O 1
ATOM 796 N N . PHE A 1 114 ? -19.993 49.999 8.238 1.00 10.69 136 PHE A N 1
ATOM 797 C CA . PHE A 1 114 ? -21.053 49.626 9.157 1.00 10.60 136 PHE A CA 1
ATOM 798 C C . PHE A 1 114 ? -21.283 50.764 10.145 1.00 11.67 136 PHE A C 1
ATOM 799 O O . PHE A 1 114 ? -20.329 51.220 10.800 1.00 12.65 136 PHE A O 1
ATOM 807 N N . ILE A 1 115 ? -22.540 51.213 10.241 1.00 11.12 137 ILE A N 1
ATOM 808 C CA . ILE A 1 115 ? -22.925 52.302 11.124 1.00 11.42 137 ILE A CA 1
ATOM 809 C C . ILE A 1 115 ? -23.878 51.777 12.202 1.00 10.49 137 ILE A C 1
ATOM 810 O O . ILE A 1 115 ? -24.604 50.806 11.983 1.00 10.76 137 ILE A O 1
ATOM 815 N N . PRO A 1 116 ? -23.878 52.390 13.395 1.00 11.29 138 PRO A N 1
ATOM 816 C CA . PRO A 1 116 ? -24.769 51.888 14.428 1.00 11.23 138 PRO A CA 1
ATOM 817 C C . PRO A 1 116 ? -26.246 52.005 14.068 1.00 11.35 138 PRO A C 1
ATOM 818 O O . PRO A 1 116 ? -26.634 52.767 13.174 1.00 12.70 138 PRO A O 1
ATOM 822 N N . THR A 1 117 ? -27.059 51.266 14.809 1.00 11.65 139 THR A N 1
ATOM 823 C CA . THR A 1 117 ? -28.515 51.298 14.711 1.00 12.61 139 THR A CA 1
ATOM 824 C C . THR A 1 117 ? -29.088 51.778 16.058 1.00 13.67 139 THR A C 1
ATOM 825 O O . THR A 1 117 ? -29.537 50.992 16.874 1.00 12.64 139 THR A O 1
ATOM 829 N N . PRO A 1 118 ? -29.046 53.103 16.315 1.00 14.96 140 PRO A N 1
ATOM 830 C CA . PRO A 1 118 ? -29.434 53.567 17.646 1.00 15.66 140 PRO A CA 1
ATOM 831 C C . PRO A 1 118 ? -30.867 53.243 18.040 1.00 17.31 140 PRO A C 1
ATOM 832 O O . PRO A 1 118 ? -31.150 53.117 19.238 1.00 22.48 140 PRO A O 1
ATOM 836 N N . ASP A 1 119 ? -31.753 53.087 17.065 1.00 15.89 141 ASP A N 1
ATOM 837 C CA . ASP A 1 119 ? -33.169 52.894 17.342 1.00 19.60 141 ASP A CA 1
ATOM 838 C C . ASP A 1 119 ? -33.618 51.431 17.381 1.00 18.54 141 ASP A C 1
ATOM 839 O O . ASP A 1 119 ? -34.806 51.147 17.534 1.00 22.50 141 ASP A O 1
ATOM 844 N N . CYS A 1 120 ? -32.662 50.510 17.276 1.00 15.54 142 CYS A N 1
ATOM 845 C CA . CYS A 1 120 ? -32.978 49.082 17.265 1.00 14.16 142 CYS A CA 1
ATOM 846 C C . CYS A 1 120 ? -32.039 48.308 18.171 1.00 12.81 142 CYS A C 1
ATOM 847 O O . CYS A 1 120 ? -30.832 48.260 17.928 1.00 13.54 142 CYS A O 1
ATOM 850 N N . GLU A 1 121 ? -32.578 47.673 19.201 1.00 12.71 143 GLU A N 1
ATOM 851 C CA A GLU A 1 121 ? -31.740 46.912 20.126 0.50 13.00 143 GLU A CA 1
ATOM 852 C CA B GLU A 1 121 ? -31.771 46.903 20.134 0.50 12.73 143 GLU A CA 1
ATOM 853 C C . GLU A 1 121 ? -31.427 45.507 19.601 1.00 13.24 143 GLU A C 1
ATOM 854 O O . GLU A 1 121 ? -30.621 44.794 20.185 1.00 15.30 143 GLU A O 1
ATOM 865 N N . ASN A 1 122 ? -32.054 45.117 18.498 1.00 13.04 144 ASN A N 1
ATOM 866 C CA . ASN A 1 122 ? -31.868 43.777 17.922 1.00 14.24 144 ASN A CA 1
ATOM 867 C C . ASN A 1 122 ? -30.796 43.712 16.824 1.00 11.35 144 ASN A C 1
ATOM 868 O O . ASN A 1 122 ? -30.594 42.670 16.208 1.00 12.59 144 ASN A O 1
ATOM 873 N N . SER A 1 123 ? -30.123 44.832 16.584 1.00 10.23 145 SER A N 1
ATOM 874 C CA . SER A 1 123 ? -29.016 44.896 15.660 1.00 10.39 145 SER A CA 1
ATOM 875 C C . SER A 1 123 ? -27.975 45.841 16.246 1.00 10.14 145 SER A C 1
ATOM 876 O O . SER A 1 123 ? -28.294 46.799 16.968 1.00 10.35 145 SER A O 1
ATOM 879 N N . ALA A 1 124 ? -26.723 45.581 15.914 1.00 9.78 146 ALA A N 1
ATOM 880 C CA . ALA A 1 124 ? -25.595 46.418 16.328 1.00 9.50 146 ALA A CA 1
ATOM 881 C C . ALA A 1 124 ? -25.190 47.432 15.252 1.00 9.57 146 ALA A C 1
ATOM 882 O O . ALA A 1 124 ? -24.909 48.597 15.566 1.00 11.16 146 ALA A O 1
ATOM 884 N N . TYR A 1 125 ? -25.220 47.005 13.990 1.00 9.54 147 TYR A N 1
ATOM 885 C CA . TYR A 1 125 ? -24.819 47.8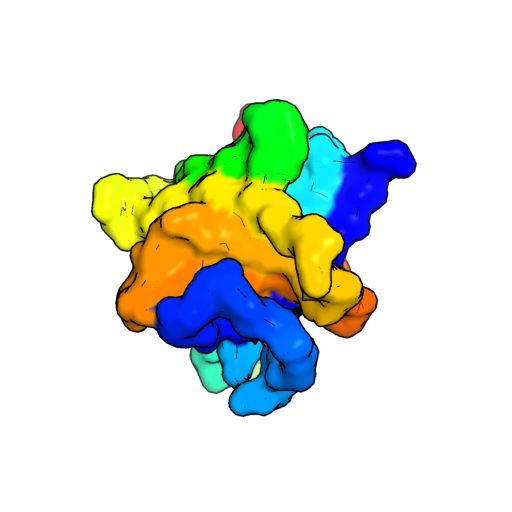66 12.869 1.00 8.82 147 TYR A CA 1
ATOM 886 C C . TYR A 1 125 ? -25.633 47.518 11.636 1.00 8.85 147 TYR A C 1
ATOM 887 O O . TYR A 1 125 ? -26.202 46.424 11.539 1.00 9.70 147 TYR A O 1
ATOM 896 N N . VAL A 1 126 ? -25.628 48.434 10.674 1.00 9.23 148 VAL A N 1
ATOM 897 C CA . VAL A 1 126 ? -26.138 48.192 9.334 1.00 9.41 148 VAL A CA 1
ATOM 898 C C . VAL A 1 126 ? -25.148 48.798 8.335 1.00 9.95 148 VAL A C 1
ATOM 899 O O . VAL A 1 126 ? -24.497 49.809 8.625 1.00 10.55 148 VAL A 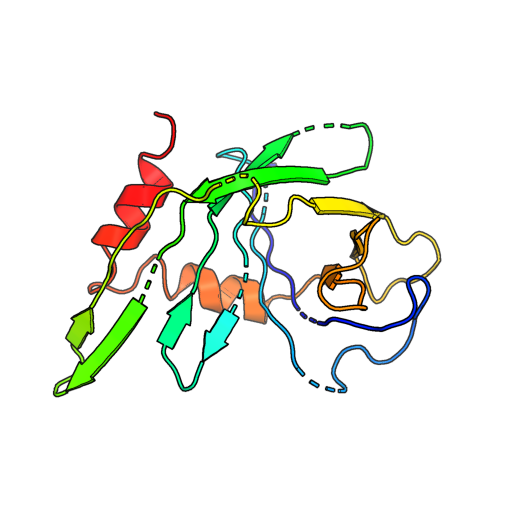O 1
ATOM 903 N N . ALA A 1 127 ? -25.036 48.184 7.169 1.00 9.70 149 ALA A N 1
ATOM 904 C CA . ALA A 1 127 ? -24.204 48.691 6.097 1.00 10.25 149 ALA A CA 1
ATOM 905 C C . ALA A 1 127 ? -24.768 49.999 5.573 1.00 11.53 149 ALA A C 1
ATOM 906 O O . ALA A 1 127 ? -25.974 50.187 5.559 1.00 12.42 149 ALA A O 1
ATOM 908 N N . THR A 1 128 ? -23.881 50.854 5.075 1.00 12.21 150 THR A N 1
ATOM 909 C CA . THR A 1 128 ? -24.309 52.112 4.450 1.00 13.62 150 THR A CA 1
ATOM 910 C C . THR A 1 128 ? -24.750 51.941 2.997 1.00 14.29 150 THR A C 1
ATOM 911 O O . THR A 1 128 ? -25.501 52.790 2.499 1.00 17.78 150 THR A O 1
ATOM 915 N N . GLU A 1 129 ? -24.307 50.866 2.339 1.00 13.70 151 GLU A N 1
ATOM 916 C CA A GLU A 1 129 ? -24.585 50.644 0.922 0.50 14.59 151 GLU A CA 1
ATOM 917 C CA B GLU A 1 129 ? -24.587 50.649 0.920 0.50 14.20 151 GLU A CA 1
ATOM 918 C C . GLU A 1 129 ? -25.105 49.240 0.688 1.00 14.42 151 GLU A C 1
ATOM 919 O O . GLU A 1 129 ? -24.761 48.319 1.413 1.00 14.84 151 GLU A O 1
ATOM 930 N N . LYS A 1 130 ? -25.932 49.091 -0.343 1.00 14.67 152 LYS A N 1
ATOM 931 C CA . LYS A 1 130 ? -26.474 47.811 -0.723 1.00 13.65 152 LYS A CA 1
ATOM 932 C C . LYS A 1 130 ? -25.433 46.948 -1.413 1.00 13.63 152 LYS A C 1
ATOM 933 O O . LYS A 1 130 ? -24.538 47.452 -2.129 1.00 16.15 152 LYS A O 1
ATOM 939 N N . VAL A 1 131 ? -25.611 45.644 -1.239 1.00 12.20 153 VAL A N 1
ATOM 940 C CA . VAL A 1 131 ? -24.917 44.614 -1.990 1.00 12.29 153 VAL A CA 1
ATOM 941 C C . VAL A 1 131 ? -26.023 43.729 -2.543 1.00 12.97 153 VAL A C 1
ATOM 942 O O . VAL A 1 131 ? -26.868 43.248 -1.812 1.00 13.45 153 VAL A O 1
ATOM 946 N N . ALA A 1 132 ? -26.038 43.540 -3.857 1.00 14.20 154 ALA A N 1
ATOM 947 C CA . ALA A 1 132 ? -27.085 42.764 -4.515 1.00 15.86 154 ALA A CA 1
ATOM 948 C C . ALA A 1 132 ? -28.459 43.225 -4.018 1.00 14.52 154 ALA A C 1
ATOM 949 O O . ALA A 1 132 ? -29.334 42.421 -3.713 1.00 15.95 154 ALA A O 1
ATOM 951 N N . GLY A 1 133 ? -28.637 44.538 -3.947 1.00 14.44 155 GLY A N 1
ATOM 952 C CA . GLY A 1 133 ? -29.913 45.120 -3.620 1.00 14.44 155 GLY A CA 1
ATOM 953 C C . GLY A 1 133 ? -30.315 45.148 -2.164 1.00 13.87 155 GLY A C 1
ATOM 954 O O . GLY A 1 133 ? -31.408 45.595 -1.848 1.00 15.78 155 GLY A O 1
ATOM 955 N N . LYS A 1 134 ? -29.452 44.680 -1.261 1.00 12.19 156 LYS A N 1
ATOM 956 C CA . LYS A 1 134 ? -29.818 44.595 0.142 1.00 11.63 156 LYS A CA 1
ATOM 957 C C . LYS A 1 134 ? -28.744 45.102 1.075 1.00 11.14 156 LYS A C 1
ATOM 958 O O . LYS A 1 134 ? -27.566 45.118 0.749 1.00 11.92 156 LYS A O 1
ATOM 964 N N . TYR A 1 135 ? -29.183 45.496 2.263 1.00 10.24 157 TYR A N 1
ATOM 965 C CA . TYR A 1 135 ? -28.299 45.921 3.332 1.00 9.79 157 TYR A CA 1
ATOM 966 C C . TYR A 1 135 ? -27.967 44.776 4.265 1.00 9.55 157 TYR A C 1
ATOM 967 O O . TYR A 1 135 ? -28.872 44.143 4.791 1.00 10.17 157 TYR A O 1
ATOM 976 N N . TYR A 1 136 ? -26.673 44.520 4.462 1.00 9.95 158 TYR A N 1
ATOM 977 C CA . TYR A 1 136 ? -26.254 43.610 5.504 1.00 9.64 158 TYR A CA 1
ATOM 978 C C . TYR A 1 136 ? -26.328 44.304 6.856 1.00 9.45 158 TYR A C 1
ATOM 979 O O . TYR A 1 136 ? -25.934 45.457 7.005 1.00 11.47 158 TYR A O 1
ATOM 988 N N . TYR A 1 137 ? -26.808 43.576 7.847 1.00 9.11 159 TYR A N 1
ATOM 989 C CA . TYR A 1 137 ? -26.776 43.993 9.229 1.00 9.07 159 TYR A CA 1
ATOM 990 C C . TYR A 1 137 ? -25.747 43.186 9.992 1.00 9.24 159 TYR A C 1
ATOM 991 O O . TYR A 1 137 ? -25.371 42.084 9.580 1.00 10.92 159 TYR A O 1
ATOM 1000 N N . LEU A 1 138 ? -25.304 43.741 11.120 1.00 8.78 160 LEU A N 1
ATOM 1001 C CA . LEU A 1 138 ? -24.522 42.991 12.108 1.00 8.71 160 LEU A CA 1
ATOM 1002 C C . LEU A 1 138 ? -25.401 42.900 13.341 1.00 8.62 160 LEU A C 1
ATOM 1003 O O . LEU A 1 138 ? -25.683 43.894 14.001 1.00 9.84 160 LEU A O 1
ATOM 1008 N N . CYS A 1 139 ? -25.815 41.682 13.690 1.00 8.84 161 CYS A N 1
ATOM 1009 C CA . CYS A 1 139 ? -26.596 41.386 14.882 1.00 8.74 161 CYS A CA 1
ATOM 1010 C C . CYS A 1 139 ? -25.732 40.589 15.830 1.00 9.36 161 CYS A C 1
ATOM 1011 O O . CYS A 1 139 ? -25.305 39.479 15.495 1.00 9.04 161 CYS A O 1
ATOM 1014 N N . GLY A 1 140 ? -25.423 41.148 16.993 1.00 9.72 162 GLY A N 1
ATOM 1015 C CA . GLY A 1 140 ? -24.551 40.435 17.926 1.00 9.63 162 GLY A CA 1
ATOM 1016 C C . GLY A 1 140 ? -25.102 39.065 18.257 1.00 11.08 162 GLY A C 1
ATOM 1017 O O . GLY A 1 140 ? -26.296 38.915 18.516 1.00 11.08 162 GLY A O 1
ATOM 1018 N N . ASP A 1 141 ? -24.247 38.058 18.259 1.00 10.17 163 ASP A N 1
ATOM 1019 C CA . ASP A 1 141 ? -24.696 36.685 18.382 1.00 10.94 163 ASP A CA 1
ATOM 1020 C C . ASP A 1 141 ? -23.588 35.813 18.923 1.00 10.91 163 ASP A C 1
ATOM 1021 O O . ASP A 1 141 ? -22.491 35.808 18.381 1.00 11.82 163 ASP A O 1
ATOM 1026 N N . ALA A 1 142 ? -23.883 35.073 19.981 1.00 10.61 164 ALA A N 1
ATOM 1027 C CA . ALA A 1 142 ? -22.911 34.163 20.558 1.00 10.13 164 ALA A CA 1
ATOM 1028 C C . ALA A 1 142 ? -22.630 32.970 19.651 1.00 9.44 164 ALA A C 1
ATOM 1029 O O . ALA A 1 142 ? -21.479 32.573 19.497 1.00 10.60 164 ALA A O 1
ATOM 1031 N N . GLU A 1 143 ? -23.674 32.385 19.062 1.00 10.40 165 GLU A N 1
ATOM 1032 C CA . GLU A 1 143 ? -23.479 31.211 18.242 1.00 10.67 165 GLU A CA 1
ATOM 1033 C C . GLU A 1 143 ? -22.596 31.499 17.019 1.00 9.66 165 GLU A C 1
ATOM 1034 O O . GLU A 1 143 ? -21.818 30.645 16.612 1.00 10.82 165 GLU A O 1
ATOM 1040 N N . ALA A 1 144 ? -22.684 32.699 16.456 1.00 10.04 166 ALA A N 1
ATOM 1041 C CA . ALA A 1 144 ? -21.818 33.050 15.357 1.00 10.36 166 ALA A CA 1
ATOM 1042 C C . ALA A 1 144 ? -20.364 33.075 15.813 1.00 9.39 166 ALA A C 1
ATOM 1043 O O . ALA A 1 144 ? -19.457 32.646 15.106 1.00 10.60 166 ALA A O 1
ATOM 1045 N N . ARG A 1 145 ? -20.125 33.626 17.006 1.00 9.36 167 ARG A N 1
ATOM 1046 C CA . ARG A 1 145 ? -18.795 33.615 17.585 1.00 9.51 167 ARG A CA 1
ATOM 1047 C C . ARG A 1 145 ? -18.296 32.182 17.774 1.00 10.28 167 ARG A C 1
ATOM 1048 O O . ARG A 1 145 ? -17.170 31.861 17.443 1.00 10.73 167 ARG A O 1
ATOM 1056 N N . TYR A 1 146 ? -19.131 31.324 18.339 1.00 10.62 168 TYR A N 1
ATOM 1057 C CA . TYR A 1 146 ? -18.734 29.940 18.556 1.00 11.21 168 TYR A CA 1
ATOM 1058 C C . TYR A 1 146 ? -18.344 29.265 17.249 1.00 12.04 168 TYR A C 1
ATOM 1059 O O . TYR A 1 146 ? -17.398 28.466 17.207 1.00 12.72 168 TYR A O 1
ATOM 1068 N N . LYS A 1 147 ? -19.072 29.567 16.180 1.00 10.66 169 LYS A N 1
ATOM 1069 C CA . LYS A 1 147 ? -18.829 28.955 14.875 1.00 12.02 169 LYS A CA 1
ATOM 1070 C C . LYS A 1 147 ? -17.446 29.321 14.359 1.00 11.04 169 LYS A C 1
ATOM 1071 O O . LYS A 1 147 ? -16.683 28.465 13.920 1.00 13.15 169 LYS A O 1
ATOM 1077 N N . PHE A 1 148 ? -17.098 30.595 14.401 1.00 10.27 170 PHE A N 1
ATOM 1078 C CA . PHE A 1 148 ? -15.774 31.005 13.980 1.00 10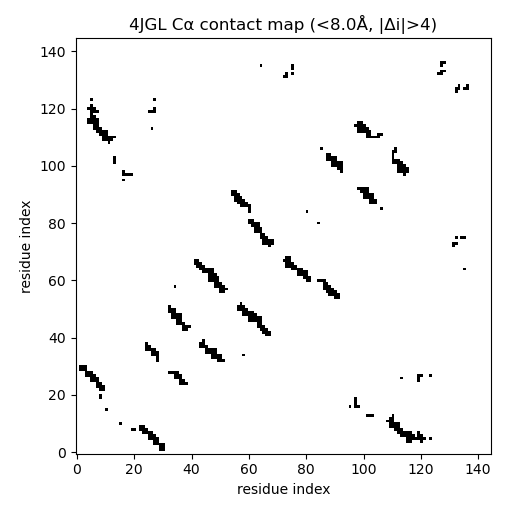.82 170 PHE A CA 1
ATOM 1079 C C . PHE A 1 148 ? -14.676 30.394 14.863 1.00 11.92 170 PHE A C 1
ATOM 1080 O O . PHE A 1 148 ? -13.640 29.944 14.362 1.00 12.62 170 PHE A O 1
ATOM 1088 N N . GLU A 1 149 ? -14.891 30.421 16.172 1.00 11.66 171 GLU A N 1
ATOM 1089 C CA . GLU A 1 149 ? -13.837 29.988 17.081 1.00 12.17 171 GLU A CA 1
ATOM 1090 C C . GLU A 1 149 ? -13.607 28.481 16.981 1.00 13.20 171 GLU A C 1
ATOM 1091 O O . GLU A 1 149 ? -12.468 28.010 17.077 1.00 14.78 171 GLU A O 1
ATOM 1097 N N . ASP A 1 150 ? -14.662 27.723 16.750 1.00 12.03 172 ASP A N 1
ATOM 1098 C CA . ASP A 1 150 ? -14.516 26.287 16.501 1.00 13.51 172 ASP A CA 1
ATOM 1099 C C . ASP A 1 150 ? -13.735 26.026 15.217 1.00 14.26 172 ASP A C 1
ATOM 1100 O O . ASP A 1 150 ? -12.871 25.145 15.168 1.00 15.85 172 ASP A O 1
ATOM 1105 N N . LEU A 1 151 ? -14.042 26.777 14.163 1.00 13.72 173 LEU A N 1
ATOM 1106 C CA A LEU A 1 151 ? -13.350 26.640 12.907 0.50 12.48 173 LEU A CA 1
ATOM 1107 C CA B LEU A 1 151 ? -13.315 26.682 12.889 0.50 13.92 173 LEU A CA 1
ATOM 1108 C C . LEU A 1 151 ? -11.850 26.971 13.066 1.00 12.91 173 LEU A C 1
ATOM 1109 O O . LEU A 1 151 ? -10.991 26.226 12.589 1.00 16.11 173 LEU A O 1
ATOM 1118 N N . PHE A 1 152 ? -11.518 28.058 13.762 1.00 13.53 174 PHE A N 1
ATOM 1119 C CA A PHE A 1 152 ? -10.102 28.428 13.947 0.50 14.80 174 PHE A CA 1
ATOM 1120 C CA B PHE A 1 152 ? -10.124 28.437 13.923 0.50 14.86 174 PHE A CA 1
ATOM 1121 C C . PHE A 1 152 ? -9.306 27.329 14.592 1.00 15.89 174 PHE A C 1
ATOM 1122 O O . PHE A 1 152 ? -8.137 27.140 14.261 1.00 18.09 174 PHE A O 1
ATOM 1137 N N . GLU A 1 153 ? -9.918 26.642 15.549 1.00 15.47 175 GLU A N 1
ATOM 1138 C CA . GLU A 1 153 ? -9.188 25.695 16.383 1.00 16.24 175 GLU A CA 1
ATOM 1139 C C . GLU A 1 153 ? -9.361 24.249 15.938 1.00 17.28 175 GLU A C 1
ATOM 1140 O O . GLU A 1 153 ? -8.794 23.331 16.549 1.00 21.91 175 GLU A O 1
ATOM 1146 N N . ASP A 1 154 ? -10.060 24.025 14.830 1.00 17.48 176 ASP A N 1
ATOM 1147 C CA . ASP A 1 154 ? -10.216 22.688 14.261 1.00 18.46 176 ASP A CA 1
ATOM 1148 C C . ASP A 1 154 ? -8.831 22.263 13.795 1.00 20.88 176 ASP A C 1
ATOM 1149 O O . ASP A 1 154 ? -8.160 23.022 13.116 1.00 20.68 176 ASP A O 1
ATOM 1154 N N . GLU A 1 155 ? -8.398 21.066 14.185 1.00 23.49 177 GLU A N 1
ATOM 1155 C CA . GLU A 1 155 ? -7.053 20.589 13.824 1.00 25.65 177 GLU A CA 1
ATOM 1156 C C . GLU A 1 155 ? -6.765 20.576 12.315 1.00 25.95 177 GLU A C 1
ATOM 1157 O O . GLU A 1 155 ? -5.601 20.664 11.898 1.00 29.83 177 GLU A O 1
ATOM 1159 N N . ARG A 1 156 ? -7.815 20.479 11.501 1.00 22.73 178 ARG A N 1
ATOM 1160 C CA . ARG A 1 156 ? -7.686 20.487 10.038 1.00 22.12 178 ARG A CA 1
ATOM 1161 C C . ARG A 1 156 ? -7.528 21.880 9.409 1.00 22.12 178 ARG A C 1
ATOM 1162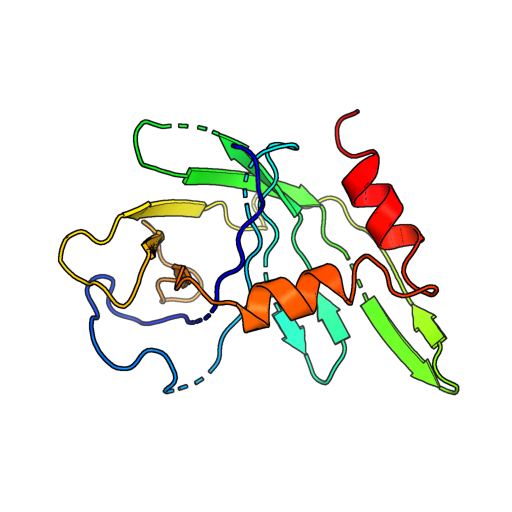 O O . ARG A 1 156 ? -7.266 22.007 8.194 1.00 22.48 178 ARG A O 1
ATOM 1170 N N . CYS A 1 157 ? -7.697 22.929 10.217 1.00 21.61 179 CYS A N 1
ATOM 1171 C CA . CYS A 1 157 ? -7.779 24.298 9.708 1.00 19.29 179 CYS A CA 1
ATOM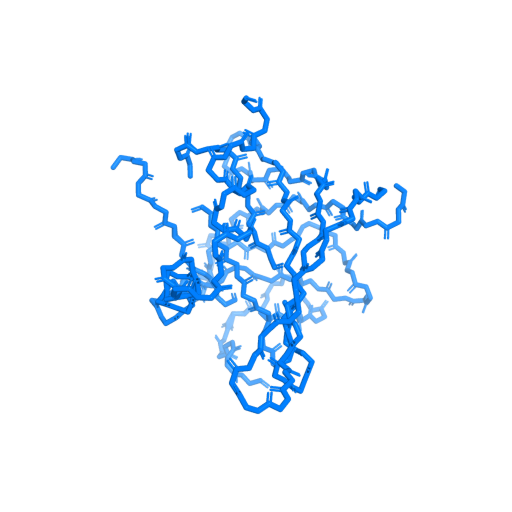 1172 C C . CYS A 1 157 ? -6.572 25.154 9.997 1.00 19.60 179 CYS A C 1
ATOM 1173 O O . CYS A 1 157 ? -6.646 26.366 9.918 1.00 19.00 179 CYS A O 1
ATOM 1176 N N . ALA A 1 158 ? -5.434 24.535 10.274 1.00 21.12 180 ALA A N 1
ATOM 1177 C CA . ALA A 1 158 ? -4.218 25.298 10.495 1.00 20.64 180 ALA A CA 1
ATOM 1178 C C . ALA A 1 158 ? -3.902 26.310 9.412 1.00 19.97 180 ALA A C 1
ATOM 1179 O O . ALA A 1 158 ? -3.483 27.415 9.693 1.00 21.25 180 ALA A O 1
ATOM 1181 N N . GLU A 1 159 ? -4.129 25.955 8.155 1.00 20.13 181 GLU A N 1
ATOM 1182 C CA . GLU A 1 159 ? -3.848 26.868 7.062 1.00 21.37 181 GLU A CA 1
ATOM 1183 C C . GLU A 1 159 ? -4.647 28.165 7.219 1.00 19.83 181 GLU A C 1
ATOM 1184 O O . GLU A 1 159 ? -4.171 29.259 6.916 1.00 20.03 181 GLU A O 1
ATOM 1190 N N . PHE A 1 160 ? -5.893 28.027 7.680 1.00 17.68 182 PHE A N 1
ATOM 1191 C CA . PHE A 1 160 ? -6.746 29.192 7.934 1.00 15.66 182 PHE A CA 1
ATOM 1192 C C . PHE A 1 160 ? -6.334 29.966 9.181 1.00 14.53 182 PHE A C 1
ATOM 1193 O O . PHE A 1 160 ? -6.196 31.178 9.131 1.00 15.41 182 PHE A O 1
ATOM 1201 N N . LYS A 1 161 ? -6.142 29.257 10.279 1.00 15.61 183 LYS A N 1
ATOM 1202 C CA . LYS A 1 161 ? -5.714 29.867 11.535 1.00 16.14 183 LYS A CA 1
ATOM 1203 C C . LYS A 1 161 ? -4.412 30.631 11.332 1.00 15.51 183 LYS A C 1
ATOM 1204 O O . LYS A 1 161 ? -4.281 31.771 11.769 1.00 17.05 183 LYS A O 1
ATOM 1210 N N . ASN A 1 162 ? -3.466 30.009 10.629 1.00 17.94 184 ASN A N 1
ATOM 1211 C CA . ASN A 1 162 ? -2.157 30.632 10.415 1.00 18.62 184 ASN A CA 1
ATOM 1212 C C . ASN A 1 162 ? -2.246 31.864 9.540 1.00 16.88 184 ASN A C 1
ATOM 1213 O O . ASN A 1 162 ? -1.581 32.852 9.784 1.00 17.93 184 ASN A O 1
ATOM 1218 N N . LEU A 1 163 ? -3.079 31.828 8.497 1.00 17.19 185 LEU A N 1
ATOM 1219 C CA . LEU A 1 163 ? -3.290 33.021 7.692 1.00 17.94 185 LEU A CA 1
ATOM 1220 C C . LEU A 1 163 ? -3.774 34.201 8.533 1.00 16.97 185 LEU A C 1
ATOM 1221 O O . LEU A 1 163 ? -3.301 35.321 8.386 1.00 17.81 185 LEU A O 1
ATOM 1226 N N . VAL A 1 164 ? -4.755 33.947 9.390 1.00 16.31 186 VAL A N 1
ATOM 1227 C CA . VAL A 1 164 ? -5.305 34.993 10.227 1.00 15.63 186 VAL A CA 1
ATOM 1228 C C . VAL A 1 164 ? -4.268 35.459 11.262 1.00 15.98 186 VAL A C 1
ATOM 1229 O O . VAL A 1 164 ? -4.048 36.647 11.423 1.00 17.97 186 VAL A O 1
ATOM 1233 N N . ASP A 1 165 ? -3.631 34.511 11.933 1.00 16.38 187 ASP A N 1
ATOM 1234 C CA . ASP A 1 165 ? -2.665 34.857 12.990 1.00 18.82 187 ASP A CA 1
ATOM 1235 C C . ASP A 1 165 ? -1.486 35.664 12.445 1.00 19.22 187 ASP A C 1
ATOM 1236 O O . ASP A 1 165 ? -0.967 36.542 13.138 1.00 21.90 187 ASP A O 1
ATOM 1241 N N . ASN A 1 166 ? -1.066 35.362 11.219 1.00 18.90 188 ASN A N 1
ATOM 1242 C CA . ASN A 1 166 ? 0.121 35.957 10.628 1.00 20.34 188 ASN A CA 1
ATOM 1243 C C . ASN A 1 166 ? -0.206 37.142 9.730 1.00 21.52 188 ASN A C 1
ATOM 1244 O O . ASN A 1 166 ? 0.689 37.725 9.114 1.00 23.12 188 ASN A O 1
ATOM 1249 N N . TYR A 1 167 ? -1.481 37.520 9.677 1.00 20.70 189 TYR A N 1
ATOM 1250 C CA . TYR A 1 167 ? -1.962 38.458 8.671 1.00 21.06 189 TYR A CA 1
ATOM 1251 C C . TYR A 1 167 ? -1.350 39.841 8.844 1.00 24.42 189 TYR A C 1
ATOM 1252 O O . TYR A 1 167 ? -1.232 40.339 9.972 1.00 28.88 189 TYR A O 1
ATOM 1261 N N . GLY A 1 168 ? -0.950 40.437 7.724 1.00 26.32 190 GLY A N 1
ATOM 1262 C CA . GLY A 1 168 ? -0.399 41.783 7.691 1.00 30.39 190 GLY A CA 1
ATOM 1263 C C . GLY A 1 168 ? 0.886 41.938 8.484 1.00 33.07 190 GLY A C 1
ATOM 1264 O O . GLY A 1 168 ? 1.404 43.044 8.602 1.00 36.90 190 GLY A O 1
ATOM 1265 N N A LYS A 1 169 ? 1.393 40.829 9.019 0.50 31.98 191 LYS A N 1
ATOM 1266 C CA A LYS A 1 169 ? 2.435 40.853 10.023 0.50 30.99 191 LYS A CA 1
ATOM 1267 C C A LYS A 1 169 ? 3.588 39.983 9.594 0.50 29.70 191 LYS A C 1
ATOM 1268 O O A LYS A 1 169 ? 3.689 39.499 8.461 0.50 31.09 191 LYS A O 1
#